Protein AF-A0A445CHI1-F1 (afdb_monomer_lite)

Structure (mmCIF, N/CA/C/O backbone):
data_AF-A0A445CHI1-F1
#
_entry.id   AF-A0A445CHI1-F1
#
loop_
_atom_site.group_PDB
_atom_site.id
_atom_site.type_symbol
_atom_site.label_atom_id
_atom_site.label_alt_id
_atom_site.label_comp_id
_atom_site.label_asym_id
_atom_site.label_entity_id
_atom_site.label_seq_id
_atom_site.pdbx_PDB_ins_code
_atom_site.Cartn_x
_atom_site.Cartn_y
_atom_site.Cartn_z
_atom_site.occupancy
_atom_site.B_iso_or_equiv
_atom_site.auth_seq_id
_atom_site.auth_comp_id
_atom_site.auth_asym_id
_atom_site.auth_atom_id
_atom_site.pdbx_PDB_model_num
ATOM 1 N N . MET A 1 1 ? -11.043 -16.348 25.094 1.00 45.91 1 MET A N 1
ATOM 2 C CA . MET A 1 1 ? -9.731 -15.686 24.958 1.00 45.91 1 MET A CA 1
ATOM 3 C C . MET A 1 1 ? -8.819 -16.709 24.326 1.00 45.91 1 MET A C 1
ATOM 5 O O . MET A 1 1 ? -8.307 -17.563 25.037 1.00 45.91 1 MET A O 1
ATOM 9 N N . ASP A 1 2 ? -8.736 -16.693 22.999 1.00 54.66 2 ASP A N 1
ATOM 10 C CA . ASP A 1 2 ? -7.908 -17.642 22.257 1.00 54.66 2 ASP A CA 1
ATOM 11 C C . ASP A 1 2 ? -6.483 -17.108 22.195 1.00 54.66 2 ASP A C 1
ATOM 13 O O . ASP A 1 2 ? -6.216 -16.036 21.654 1.00 54.66 2 ASP A O 1
ATOM 17 N N . TRP A 1 3 ? -5.569 -17.859 22.797 1.00 51.44 3 TRP A N 1
ATOM 18 C CA . TRP A 1 3 ? -4.175 -17.483 23.028 1.00 51.44 3 TRP A CA 1
ATOM 19 C C . TRP A 1 3 ? -3.261 -17.667 21.802 1.00 51.44 3 TRP A C 1
ATOM 21 O O . TRP A 1 3 ? -2.045 -17.703 21.940 1.00 51.44 3 TRP A O 1
ATOM 31 N N . PHE A 1 4 ? -3.823 -17.729 20.591 1.00 51.62 4 PHE A N 1
ATOM 32 C CA . PHE A 1 4 ? -3.061 -17.810 19.341 1.00 51.62 4 PHE A CA 1
ATOM 33 C C . PHE A 1 4 ? -3.660 -16.914 18.245 1.00 51.62 4 PHE A C 1
ATOM 35 O O . PHE A 1 4 ? -4.003 -17.381 17.164 1.00 51.62 4 PHE A O 1
ATOM 42 N N . GLN A 1 5 ? -3.726 -15.596 18.460 1.00 57.06 5 GLN A N 1
ATOM 43 C CA . GLN A 1 5 ? -3.549 -14.690 17.318 1.00 57.06 5 GLN A CA 1
ATOM 44 C C . GLN A 1 5 ? -2.045 -14.582 17.058 1.00 57.06 5 GLN A C 1
ATOM 46 O O . GLN A 1 5 ? -1.402 -13.610 17.445 1.00 57.06 5 GLN A O 1
ATOM 51 N N . MET A 1 6 ? -1.465 -15.610 16.432 1.00 57.81 6 MET A N 1
ATOM 52 C CA . MET A 1 6 ? -0.195 -15.415 15.738 1.00 57.81 6 MET A CA 1
ATOM 53 C C . MET A 1 6 ? -0.429 -14.262 14.757 1.00 57.81 6 MET A C 1
ATOM 55 O O . MET A 1 6 ? -1.426 -14.279 14.032 1.00 57.81 6 MET A O 1
ATOM 59 N N . LEU A 1 7 ? 0.414 -13.228 14.799 1.00 62.94 7 LEU A N 1
ATOM 60 C CA . LEU A 1 7 ? 0.351 -12.141 13.828 1.00 62.94 7 LEU A CA 1
ATOM 61 C C . LEU A 1 7 ? 0.680 -12.751 12.466 1.00 62.94 7 LEU A C 1
ATOM 63 O O . LEU A 1 7 ? 1.845 -12.939 12.124 1.00 62.94 7 LEU A O 1
ATOM 67 N N . VAL A 1 8 ? -0.351 -13.144 11.727 1.00 77.19 8 VAL A N 1
ATOM 68 C CA . VAL A 1 8 ? -0.181 -13.604 10.360 1.00 77.19 8 VAL A CA 1
ATOM 69 C C . VAL A 1 8 ? 0.002 -12.349 9.519 1.00 77.19 8 VAL A C 1
ATOM 71 O O . VAL A 1 8 ? -0.727 -11.364 9.644 1.00 77.19 8 VAL A O 1
ATOM 74 N N . ILE A 1 9 ? 1.036 -12.374 8.695 1.00 85.12 9 ILE A N 1
ATOM 75 C CA . ILE A 1 9 ? 1.351 -11.313 7.755 1.00 85.12 9 ILE A CA 1
ATOM 76 C C . ILE A 1 9 ? 1.094 -11.888 6.368 1.00 85.12 9 ILE A C 1
ATOM 78 O O . ILE A 1 9 ? 1.619 -12.946 6.024 1.00 85.12 9 ILE A O 1
ATOM 82 N N . THR A 1 10 ? 0.277 -11.202 5.579 1.00 89.12 10 THR A N 1
ATOM 83 C CA . THR A 1 10 ? -0.032 -11.588 4.205 1.00 89.12 10 THR A CA 1
ATOM 84 C C . THR A 1 10 ? 0.787 -10.735 3.252 1.00 89.12 10 THR A C 1
ATOM 86 O O . THR A 1 10 ? 0.769 -9.507 3.320 1.00 89.12 10 THR A O 1
ATOM 89 N N . PHE A 1 11 ? 1.497 -11.400 2.344 1.00 92.62 11 PHE A N 1
ATOM 90 C CA . PHE A 1 11 ? 2.158 -10.754 1.220 1.00 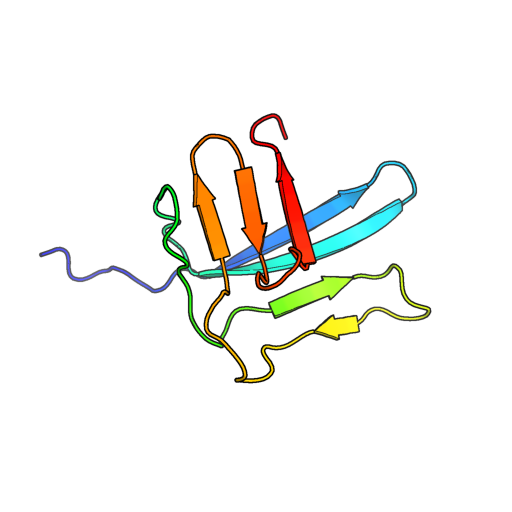92.62 11 PHE A CA 1
ATOM 91 C C . PHE A 1 11 ? 1.261 -10.864 -0.014 1.00 92.62 11 PHE A C 1
ATOM 93 O O . PHE A 1 11 ? 1.013 -11.959 -0.514 1.00 92.62 11 PHE A O 1
ATOM 100 N N . GLN A 1 12 ? 0.741 -9.728 -0.464 1.00 93.69 12 GLN A N 1
ATOM 101 C CA . GLN A 1 12 ? -0.122 -9.607 -1.630 1.00 93.69 12 GLN A CA 1
ATOM 102 C C . GLN A 1 12 ? 0.706 -9.187 -2.843 1.00 93.69 12 GLN A C 1
ATOM 104 O O . GLN A 1 12 ? 1.450 -8.207 -2.785 1.00 93.69 12 GLN A O 1
ATOM 109 N N . VAL A 1 13 ? 0.513 -9.894 -3.955 1.00 95.44 13 VAL A N 1
ATOM 110 C CA . VAL A 1 13 ? 1.122 -9.593 -5.253 1.00 95.44 13 VAL A CA 1
ATOM 111 C C . VAL A 1 13 ? 0.009 -9.484 -6.288 1.00 95.44 13 VAL A C 1
ATOM 113 O O . VAL A 1 13 ? -0.818 -10.384 -6.401 1.00 95.44 13 VAL A O 1
ATOM 116 N N . VAL A 1 14 ? -0.008 -8.382 -7.028 1.00 95.62 14 VAL A N 1
ATOM 117 C CA . VAL A 1 14 ? -0.993 -8.062 -8.061 1.00 95.62 14 VAL A CA 1
ATOM 118 C C . VAL A 1 14 ? -0.254 -7.845 -9.373 1.00 95.62 14 VAL A C 1
ATOM 120 O O . VAL A 1 14 ? 0.740 -7.120 -9.413 1.00 95.62 14 VAL A O 1
ATOM 123 N N . GLY A 1 15 ? -0.741 -8.486 -10.434 1.00 95.38 15 GLY A N 1
ATOM 124 C CA . GLY A 1 15 ? -0.310 -8.251 -11.808 1.00 95.38 15 GLY A CA 1
ATOM 125 C C . GLY A 1 15 ? -1.426 -7.577 -12.598 1.00 95.38 15 GLY A C 1
ATOM 126 O O . GLY A 1 15 ? -2.571 -8.024 -12.523 1.00 95.38 15 GLY A O 1
ATOM 127 N N . ASP A 1 16 ? -1.119 -6.519 -13.346 1.00 93.69 16 ASP A N 1
ATOM 128 C CA . ASP A 1 16 ? -2.089 -5.902 -14.253 1.00 93.69 16 ASP A CA 1
ATOM 129 C C . ASP A 1 16 ? -2.047 -6.511 -15.668 1.00 93.69 16 ASP A C 1
ATOM 131 O O . ASP A 1 16 ? -1.221 -7.366 -15.999 1.00 93.69 16 ASP A O 1
ATOM 135 N N . ARG A 1 17 ? -2.963 -6.062 -16.534 1.00 95.06 17 ARG A N 1
ATOM 136 C CA . ARG A 1 17 ? -3.103 -6.571 -17.910 1.00 95.06 17 ARG A CA 1
ATOM 137 C C . ARG A 1 17 ? -1.973 -6.151 -18.855 1.00 95.06 17 ARG A C 1
ATOM 139 O O . ARG A 1 17 ? -1.906 -6.677 -19.962 1.00 95.06 17 ARG A O 1
ATOM 146 N N . ILE A 1 18 ? -1.129 -5.202 -18.456 1.00 94.12 18 ILE A N 1
ATOM 147 C CA . ILE A 1 18 ? -0.016 -4.685 -19.261 1.00 94.12 18 ILE A CA 1
ATOM 148 C C . ILE A 1 18 ? 1.354 -5.107 -18.704 1.00 94.12 18 ILE A C 1
ATOM 150 O O . ILE A 1 18 ? 2.381 -4.720 -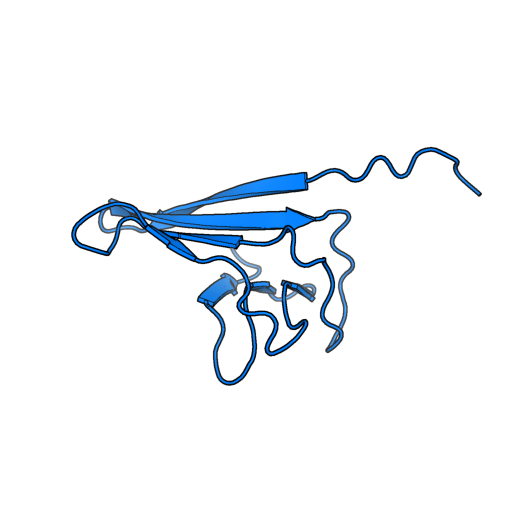19.256 1.00 94.12 18 ILE A O 1
ATOM 154 N N . GLY A 1 19 ? 1.376 -5.951 -17.666 1.00 92.00 19 GLY A N 1
ATOM 155 C CA . GLY A 1 19 ? 2.57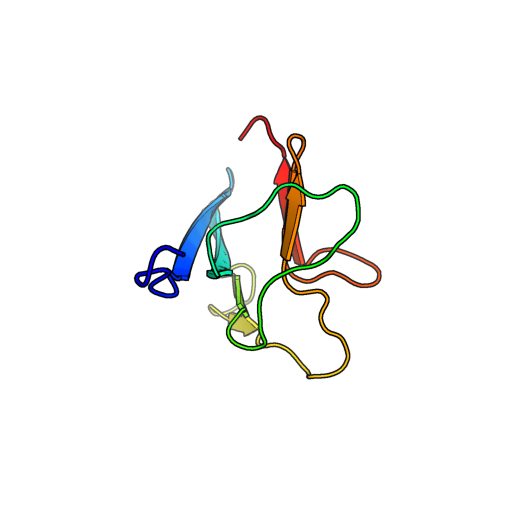9 -6.580 -17.120 1.00 92.00 19 GLY A CA 1
ATOM 156 C C . GLY A 1 19 ? 3.202 -5.860 -15.921 1.00 92.00 19 GLY A C 1
ATOM 157 O O . GLY A 1 19 ? 4.288 -6.252 -15.483 1.00 92.00 19 GLY A O 1
ATOM 158 N N . ALA A 1 20 ? 2.551 -4.836 -15.364 1.00 95.00 20 ALA A N 1
ATOM 159 C CA . ALA A 1 20 ? 2.992 -4.259 -14.102 1.00 95.00 20 ALA A CA 1
ATOM 160 C C . ALA A 1 20 ? 2.725 -5.231 -12.948 1.00 95.00 20 ALA A C 1
ATOM 162 O O . ALA A 1 20 ? 1.708 -5.920 -12.916 1.00 95.00 20 ALA A O 1
ATOM 163 N N . VAL A 1 21 ? 3.637 -5.249 -11.980 1.00 96.25 21 VAL A N 1
ATOM 164 C CA . VAL A 1 21 ? 3.568 -6.033 -10.751 1.00 96.25 21 VAL A CA 1
ATOM 165 C C . VAL A 1 21 ? 3.745 -5.097 -9.565 1.00 96.25 21 VAL A C 1
ATOM 167 O O . VAL A 1 21 ? 4.749 -4.394 -9.438 1.00 96.25 21 VAL A O 1
ATOM 170 N N . PHE A 1 22 ? 2.765 -5.099 -8.675 1.00 96.69 22 PHE A N 1
ATOM 171 C CA . PHE A 1 22 ? 2.744 -4.275 -7.474 1.00 96.69 22 PHE A CA 1
ATOM 172 C C . PHE A 1 22 ? 2.019 -5.007 -6.351 1.00 96.69 22 PHE A C 1
ATOM 174 O O . PHE A 1 22 ? 1.461 -6.083 -6.547 1.00 96.69 22 PHE A O 1
ATOM 181 N N . GLY A 1 23 ? 2.040 -4.454 -5.148 1.00 96.88 23 GLY A N 1
ATOM 182 C CA . GLY A 1 23 ? 1.335 -5.077 -4.042 1.00 96.88 23 GLY A CA 1
ATOM 183 C C . GLY A 1 23 ? 1.737 -4.525 -2.697 1.00 96.88 23 GLY A C 1
ATO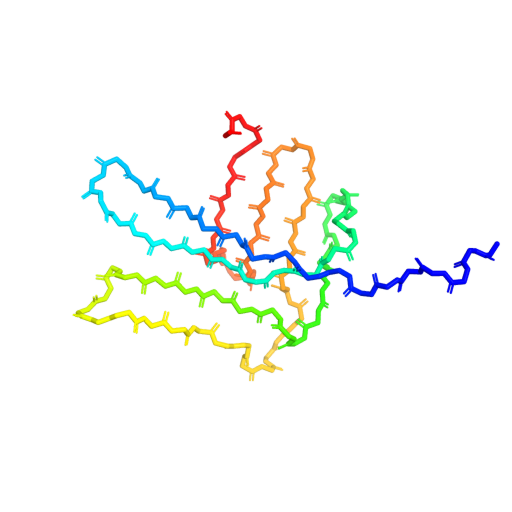M 184 O O . GLY A 1 23 ? 2.261 -3.414 -2.584 1.00 96.88 23 GLY A O 1
ATOM 185 N N . SER A 1 24 ? 1.461 -5.311 -1.664 1.00 96.88 24 SER A N 1
ATOM 186 C CA . SER A 1 24 ? 1.629 -4.883 -0.287 1.00 96.88 24 SER A CA 1
ATOM 187 C C . SER A 1 24 ? 1.925 -6.041 0.655 1.00 96.88 24 SER A C 1
ATOM 189 O O . SER A 1 24 ? 1.570 -7.190 0.406 1.00 96.88 24 SER A O 1
ATOM 191 N N . LEU A 1 25 ? 2.581 -5.724 1.763 1.00 95.69 25 LEU A N 1
ATOM 192 C CA . LEU A 1 25 ? 2.619 -6.582 2.936 1.00 95.69 25 LEU A CA 1
ATOM 193 C C . LEU A 1 25 ? 1.636 -6.012 3.954 1.00 95.69 25 LEU A C 1
ATOM 195 O O . LEU A 1 25 ? 1.810 -4.872 4.377 1.00 95.69 25 LEU A O 1
ATOM 199 N N . VAL A 1 26 ? 0.619 -6.785 4.330 1.00 91.81 26 VAL A N 1
ATOM 200 C CA . VAL A 1 26 ? -0.441 -6.366 5.259 1.00 91.81 26 VAL A CA 1
ATOM 201 C C . VAL A 1 26 ? -0.559 -7.341 6.421 1.00 91.81 26 VAL A C 1
ATOM 203 O O . VAL A 1 26 ? -0.328 -8.541 6.287 1.00 91.81 26 VAL A O 1
ATOM 206 N N . GLU A 1 27 ? -0.934 -6.827 7.583 1.00 87.56 27 GLU A N 1
ATOM 207 C CA . GLU A 1 27 ? -1.205 -7.650 8.761 1.00 87.56 27 GLU A CA 1
ATOM 208 C C . GLU A 1 27 ? -2.645 -8.156 8.758 1.00 87.56 27 GLU A C 1
ATOM 210 O O . GLU A 1 27 ? -3.580 -7.399 8.476 1.00 87.56 27 GLU A O 1
ATOM 215 N N . VAL A 1 28 ? -2.824 -9.425 9.126 1.00 82.06 28 VAL A N 1
ATOM 216 C CA . VAL A 1 28 ? -4.129 -10.085 9.184 1.00 82.06 28 VAL A CA 1
ATOM 217 C C . VAL A 1 28 ? -4.402 -10.638 10.596 1.00 82.06 28 VAL A C 1
ATOM 219 O O . VAL A 1 28 ? -3.471 -10.826 11.383 1.00 82.06 28 VAL A O 1
ATOM 222 N N . PRO A 1 29 ? -5.671 -10.884 10.982 1.00 82.94 29 PRO A N 1
ATOM 223 C CA . PRO A 1 29 ? -6.892 -10.841 10.172 1.00 82.94 29 PRO A CA 1
ATOM 224 C C . PRO A 1 29 ? -7.280 -9.425 9.719 1.00 82.94 29 PRO A C 1
ATOM 226 O O . PRO A 1 29 ? -7.303 -8.489 10.523 1.00 82.94 29 PRO A O 1
ATOM 229 N N . LEU A 1 30 ? -7.638 -9.277 8.438 1.00 82.69 30 LEU A N 1
ATOM 230 C CA . LEU A 1 30 ? -8.344 -8.085 7.970 1.00 82.69 30 LEU A CA 1
ATOM 231 C C . LEU A 1 30 ? -9.745 -8.077 8.581 1.00 82.69 30 LEU A C 1
ATOM 233 O O . LEU A 1 30 ? -10.459 -9.076 8.509 1.00 82.69 30 LEU A O 1
ATOM 237 N N . ARG A 1 31 ? -10.127 -6.977 9.230 1.00 85.12 31 ARG A N 1
ATOM 238 C CA . ARG A 1 31 ? -11.457 -6.816 9.816 1.00 85.12 31 ARG A CA 1
ATOM 239 C C . ARG A 1 31 ? -12.202 -5.770 8.997 1.00 85.12 31 ARG A C 1
ATOM 241 O O . ARG A 1 31 ? -11.826 -4.598 9.070 1.00 85.12 31 ARG A O 1
ATOM 248 N N . PRO A 1 32 ? -13.251 -6.161 8.253 1.00 86.19 32 PRO A N 1
ATOM 249 C CA . PRO A 1 32 ? -14.081 -5.211 7.533 1.00 86.19 32 PRO A CA 1
ATOM 250 C C . PRO A 1 32 ? -14.524 -4.070 8.453 1.00 86.19 32 PRO A C 1
ATOM 252 O O . PRO A 1 32 ? -15.048 -4.299 9.546 1.00 86.19 32 PRO A O 1
ATOM 255 N N . SER A 1 33 ? -14.278 -2.832 8.038 1.00 85.12 33 SER A N 1
ATOM 256 C CA . SER A 1 33 ? -14.676 -1.643 8.779 1.00 85.12 33 SER A CA 1
ATOM 257 C C . SER A 1 33 ? -15.000 -0.499 7.825 1.00 85.12 33 SER A C 1
ATOM 259 O O . SER A 1 33 ? -14.327 -0.294 6.819 1.00 85.12 33 SER A O 1
ATOM 261 N N . ASN A 1 34 ? -16.009 0.303 8.166 1.00 76.88 34 ASN A N 1
ATOM 262 C CA . ASN A 1 34 ? -16.469 1.356 7.261 1.00 76.88 34 ASN A CA 1
ATOM 263 C C . ASN A 1 34 ? -15.468 2.513 7.104 1.00 76.88 34 ASN A C 1
ATOM 265 O O . ASN A 1 34 ? -15.478 3.162 6.064 1.00 76.88 34 ASN A O 1
ATOM 269 N N . LYS A 1 35 ? -14.636 2.813 8.118 1.00 79.19 35 LYS A N 1
ATOM 270 C CA . LYS A 1 35 ? -13.707 3.972 8.103 1.00 79.19 35 LYS A CA 1
ATOM 271 C C . LYS A 1 35 ? -12.444 3.814 8.960 1.00 79.19 35 LYS A C 1
ATOM 273 O O . LYS A 1 35 ? -11.678 4.768 9.093 1.00 79.19 35 LYS A O 1
ATOM 278 N N . LYS A 1 36 ? -12.230 2.668 9.610 1.00 90.94 36 LYS A N 1
ATOM 279 C CA . LYS A 1 36 ? -11.134 2.512 10.570 1.00 90.94 36 LYS A CA 1
ATOM 280 C C . LYS A 1 36 ? -9.943 1.834 9.905 1.00 90.94 36 LYS A C 1
ATOM 282 O O . LYS A 1 36 ? -10.004 0.665 9.543 1.00 90.94 36 LYS A O 1
ATOM 287 N N . TYR A 1 37 ? -8.845 2.574 9.808 1.00 93.88 37 TYR A N 1
ATOM 288 C CA . TYR A 1 37 ? -7.570 2.002 9.400 1.00 93.88 37 TYR A CA 1
ATOM 289 C C . TYR A 1 37 ? -7.058 0.989 10.430 1.00 93.88 37 TYR A C 1
ATOM 291 O O . TYR A 1 37 ? -7.236 1.159 11.641 1.00 93.88 37 TYR A O 1
ATOM 299 N N . GLN A 1 38 ? -6.395 -0.047 9.928 1.00 92.50 38 GLN A N 1
ATOM 300 C CA . GLN A 1 38 ? -5.778 -1.128 10.691 1.00 92.50 38 GLN A CA 1
ATOM 301 C C . GLN A 1 38 ? -4.364 -1.441 10.179 1.00 92.50 38 GLN A C 1
ATOM 303 O O . GLN A 1 38 ? -3.996 -1.004 9.090 1.00 92.50 38 GLN A O 1
ATOM 308 N N . GLY A 1 39 ? -3.596 -2.206 10.961 1.00 91.19 39 GLY A N 1
ATOM 309 C CA . GLY A 1 39 ? -2.198 -2.572 10.692 1.00 91.19 39 GLY A CA 1
ATOM 310 C C . GLY A 1 39 ? -1.187 -1.752 11.502 1.00 91.19 39 GLY A C 1
ATOM 311 O O . GLY A 1 39 ? -1.561 -0.846 12.254 1.00 91.19 39 GLY A O 1
ATOM 312 N N . THR A 1 40 ? 0.099 -2.069 11.348 1.00 92.56 40 THR A N 1
ATOM 313 C CA . THR A 1 40 ? 1.217 -1.352 11.980 1.00 92.56 40 THR A CA 1
ATOM 314 C C . THR A 1 40 ? 2.200 -0.806 10.942 1.00 92.56 40 THR A C 1
ATOM 316 O O . THR A 1 40 ? 2.030 -0.962 9.730 1.00 92.56 40 THR A O 1
ATOM 319 N N . ASN A 1 41 ? 3.277 -0.187 11.432 1.00 92.69 41 ASN A N 1
ATOM 320 C CA . ASN A 1 41 ? 4.398 0.286 10.621 1.00 92.69 41 ASN A CA 1
ATOM 321 C C . ASN A 1 41 ? 5.186 -0.840 9.920 1.00 92.69 41 ASN A C 1
ATOM 323 O O . ASN A 1 41 ? 6.101 -0.541 9.154 1.00 92.69 41 ASN A O 1
ATOM 327 N N . SER A 1 42 ? 4.828 -2.106 10.150 1.00 92.69 42 SER A N 1
ATOM 328 C CA . SER A 1 42 ? 5.333 -3.245 9.381 1.00 92.69 42 SER A CA 1
ATOM 329 C C . SER A 1 42 ? 4.782 -3.278 7.947 1.00 92.69 42 SER A C 1
ATOM 331 O O . SER A 1 42 ? 5.425 -3.853 7.071 1.00 92.69 42 SER A O 1
ATOM 333 N N . THR A 1 43 ? 3.632 -2.635 7.688 1.00 94.44 43 THR A N 1
ATOM 334 C CA . THR A 1 43 ? 3.003 -2.567 6.355 1.00 94.44 43 THR A CA 1
ATOM 335 C C . THR A 1 43 ? 3.891 -1.820 5.363 1.00 94.44 43 THR A C 1
ATOM 337 O O . THR A 1 43 ? 4.404 -0.756 5.690 1.00 94.44 43 THR A O 1
ATOM 340 N N . PHE A 1 44 ? 4.030 -2.311 4.133 1.00 96.50 44 PHE A N 1
ATOM 341 C CA . PHE A 1 44 ? 4.674 -1.576 3.036 1.00 96.50 44 PHE A CA 1
ATOM 342 C C . PHE A 1 44 ? 4.010 -1.896 1.698 1.00 96.50 44 PHE A C 1
ATOM 344 O O . PHE A 1 44 ? 3.336 -2.918 1.574 1.00 96.50 44 PHE A O 1
ATOM 351 N N . VAL A 1 45 ? 4.232 -1.048 0.693 1.00 97.62 45 VAL A N 1
ATOM 352 C CA . VAL A 1 45 ? 3.825 -1.309 -0.699 1.00 97.62 45 VAL A CA 1
ATOM 353 C C . VAL A 1 45 ? 5.047 -1.431 -1.598 1.00 97.62 45 VAL A C 1
ATOM 355 O O . VAL A 1 45 ? 6.113 -0.903 -1.280 1.00 97.62 45 VAL A O 1
ATOM 358 N N . PHE A 1 46 ? 4.910 -2.131 -2.717 1.00 97.56 46 PHE A N 1
ATOM 359 C CA . PHE A 1 46 ? 5.969 -2.261 -3.712 1.00 97.56 46 PHE A CA 1
ATOM 360 C C . PHE A 1 46 ? 5.410 -2.170 -5.130 1.00 97.56 46 PHE A C 1
ATOM 362 O O . PHE A 1 46 ? 4.223 -2.402 -5.355 1.00 97.56 46 PHE A O 1
ATOM 369 N N . THR A 1 47 ? 6.269 -1.833 -6.088 1.00 97.38 47 THR A N 1
ATOM 370 C CA . THR A 1 47 ? 5.924 -1.770 -7.514 1.00 97.38 47 THR A CA 1
ATOM 371 C C . THR A 1 47 ? 7.156 -1.986 -8.386 1.00 97.38 47 THR A C 1
ATOM 373 O O . THR A 1 47 ? 8.273 -1.676 -7.969 1.00 97.38 47 THR A O 1
ATOM 376 N N . ASN A 1 48 ? 6.949 -2.487 -9.602 1.00 95.56 48 ASN A N 1
ATOM 377 C CA . ASN A 1 48 ? 7.940 -2.514 -10.677 1.00 95.56 48 ASN A CA 1
ATOM 378 C C . ASN A 1 48 ? 7.691 -1.448 -11.765 1.00 95.56 48 ASN A C 1
ATOM 380 O O . ASN A 1 48 ? 8.376 -1.478 -12.780 1.00 95.56 48 ASN A O 1
ATOM 384 N N . ILE A 1 49 ? 6.712 -0.550 -11.589 1.00 92.25 49 ILE A N 1
ATOM 385 C CA . ILE A 1 49 ? 6.350 0.464 -12.600 1.00 92.25 49 ILE A CA 1
ATOM 386 C C . ILE A 1 49 ? 7.455 1.522 -12.746 1.00 92.25 49 ILE A C 1
ATOM 388 O O . ILE A 1 49 ? 7.636 2.114 -13.809 1.00 92.25 49 ILE A O 1
ATOM 392 N N . SER A 1 50 ? 8.213 1.773 -11.678 1.00 85.38 50 SER A N 1
ATOM 393 C CA . SER A 1 50 ? 9.430 2.583 -11.732 1.00 85.38 50 SER A CA 1
ATOM 394 C C . SER A 1 50 ? 10.533 1.890 -12.540 1.00 85.38 50 SER A C 1
ATOM 396 O O . SER A 1 50 ? 10.478 0.694 -12.795 1.00 85.38 50 SER A O 1
ATOM 398 N N . SER A 1 51 ? 11.591 2.627 -12.899 1.00 86.50 51 SER A N 1
ATOM 399 C CA . SER A 1 51 ? 12.729 2.085 -13.667 1.00 86.50 51 SER A CA 1
ATOM 400 C C . SER A 1 51 ? 13.353 0.816 -13.068 1.00 86.50 51 SER A C 1
ATOM 402 O O . SER A 1 51 ? 13.946 0.022 -13.791 1.00 86.50 51 SER A O 1
ATOM 404 N N . HIS A 1 52 ? 13.215 0.632 -11.755 1.00 90.19 52 HIS A N 1
ATOM 405 C CA . HIS A 1 52 ? 13.608 -0.558 -11.009 1.00 90.19 52 HIS A CA 1
ATOM 406 C C . HIS A 1 52 ? 12.517 -0.878 -9.977 1.00 90.19 52 HIS A C 1
ATOM 408 O O . HIS A 1 52 ? 11.774 0.035 -9.605 1.00 90.19 52 HIS A O 1
ATOM 414 N N . PRO A 1 53 ? 12.414 -2.119 -9.469 1.00 94.94 53 PRO A N 1
ATOM 415 C CA . PRO A 1 53 ? 11.501 -2.440 -8.376 1.00 94.94 53 PRO A CA 1
ATOM 416 C C . PRO A 1 53 ? 11.783 -1.601 -7.123 1.00 94.94 53 PRO A C 1
ATOM 418 O O . PRO A 1 53 ? 12.928 -1.508 -6.678 1.00 94.94 53 PRO A O 1
ATOM 421 N N . VAL A 1 54 ? 10.741 -1.007 -6.540 1.00 97.19 54 VAL A N 1
ATOM 422 C CA . VAL A 1 54 ? 10.843 -0.138 -5.357 1.00 97.19 54 VAL A CA 1
ATOM 423 C C . VAL A 1 54 ? 9.900 -0.616 -4.260 1.00 97.19 54 VAL A C 1
ATOM 425 O O . VAL A 1 54 ? 8.770 -1.019 -4.528 1.00 97.19 54 VAL A O 1
ATOM 428 N N . ILE A 1 55 ? 10.371 -0.532 -3.012 1.00 97.19 55 ILE A N 1
ATOM 429 C CA . ILE A 1 55 ? 9.577 -0.732 -1.796 1.00 97.19 55 ILE A CA 1
ATOM 430 C C . ILE A 1 55 ? 9.381 0.625 -1.116 1.00 97.19 55 ILE A C 1
ATOM 432 O O . ILE A 1 55 ? 10.355 1.290 -0.760 1.00 97.19 55 ILE A O 1
ATOM 436 N N . TYR A 1 56 ? 8.130 1.001 -0.864 1.00 96.88 56 TYR A N 1
ATOM 437 C CA . TYR A 1 56 ? 7.764 2.192 -0.105 1.00 96.88 56 TYR A CA 1
ATOM 438 C C . TYR A 1 56 ? 7.329 1.797 1.306 1.00 96.88 56 TYR A C 1
ATOM 440 O O . TYR A 1 56 ? 6.300 1.145 1.505 1.00 96.88 56 TYR A O 1
ATOM 448 N N . ARG A 1 57 ? 8.131 2.198 2.297 1.00 96.69 57 ARG A N 1
ATOM 449 C CA . ARG A 1 57 ? 7.864 1.970 3.724 1.00 96.69 57 ARG A CA 1
ATOM 450 C C . ARG A 1 57 ? 7.111 3.153 4.345 1.00 96.69 57 ARG A C 1
ATOM 452 O O . ARG A 1 57 ? 7.200 4.264 3.820 1.00 96.69 57 ARG A O 1
ATOM 459 N N . PRO A 1 58 ? 6.407 2.958 5.474 1.00 95.94 58 PRO A N 1
ATOM 460 C CA . PRO A 1 58 ? 5.719 4.041 6.156 1.00 95.94 58 PRO A CA 1
ATOM 461 C C . PRO A 1 58 ? 6.679 5.142 6.595 1.00 95.94 58 PRO A C 1
ATOM 463 O O . PRO A 1 58 ? 7.751 4.873 7.131 1.00 95.94 58 PRO A O 1
ATOM 466 N N . THR A 1 59 ? 6.257 6.390 6.417 1.00 96.56 59 THR A N 1
ATOM 467 C CA . THR A 1 59 ? 7.059 7.580 6.739 1.00 96.56 59 THR A CA 1
ATOM 468 C C . THR A 1 59 ? 6.939 8.022 8.199 1.00 96.56 59 THR A C 1
ATOM 470 O O . THR A 1 59 ? 7.665 8.908 8.633 1.00 96.56 59 THR A O 1
ATOM 473 N N . GLY A 1 60 ? 5.993 7.454 8.954 1.00 96.12 60 GLY A N 1
ATOM 474 C CA . GLY A 1 60 ? 5.664 7.878 10.319 1.00 96.12 60 GLY A CA 1
ATOM 475 C C . GLY A 1 60 ? 4.715 9.081 10.411 1.00 96.12 60 GLY A C 1
ATOM 476 O O . GLY A 1 60 ? 4.322 9.447 11.513 1.00 96.12 60 GLY A O 1
ATOM 477 N N . LEU A 1 61 ? 4.294 9.669 9.282 1.00 96.06 61 LEU A N 1
ATOM 478 C CA . LEU A 1 61 ? 3.409 10.846 9.265 1.00 96.06 61 LEU A CA 1
ATOM 479 C C . LEU A 1 61 ? 1.949 10.539 9.637 1.00 96.06 61 LEU A C 1
ATOM 481 O O . LEU A 1 61 ? 1.225 11.425 10.083 1.00 96.06 61 LEU A O 1
ATOM 485 N N . ASN A 1 62 ? 1.491 9.303 9.434 1.00 95.25 62 ASN A N 1
ATOM 486 C CA . ASN A 1 62 ? 0.153 8.850 9.807 1.00 95.25 62 ASN A CA 1
ATOM 487 C C . ASN A 1 62 ? 0.137 7.325 10.030 1.00 95.25 62 ASN A C 1
ATOM 489 O O . ASN A 1 62 ? 1.146 6.644 9.841 1.00 95.25 62 ASN A O 1
ATOM 493 N N . ARG A 1 63 ? -1.018 6.794 10.453 1.00 95.44 63 ARG A N 1
ATOM 494 C CA . ARG A 1 63 ? -1.254 5.354 10.679 1.00 95.44 63 ARG A CA 1
ATOM 495 C C . ARG A 1 63 ? -2.329 4.793 9.743 1.00 95.44 63 ARG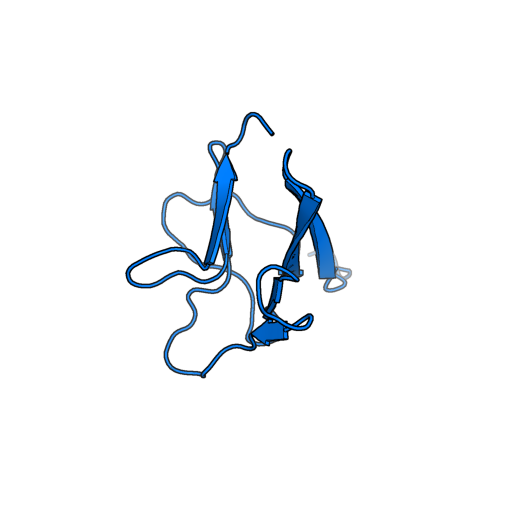 A C 1
ATOM 497 O O . ARG A 1 63 ? -3.118 3.937 10.135 1.00 95.44 63 ARG A O 1
ATOM 504 N N . TYR A 1 64 ? -2.410 5.322 8.527 1.00 96.00 64 TYR A N 1
ATOM 505 C CA . TYR A 1 64 ? -3.409 4.947 7.529 1.00 96.00 64 TYR A CA 1
ATOM 506 C C . TYR A 1 64 ? -2.910 3.777 6.676 1.00 96.00 64 TYR A C 1
ATOM 508 O O . TYR A 1 64 ? -2.723 3.903 5.471 1.00 96.00 64 TYR A O 1
ATOM 516 N N . PHE A 1 65 ? -2.644 2.637 7.321 1.00 95.56 65 PHE A N 1
ATOM 517 C CA . PHE A 1 65 ? -1.977 1.506 6.671 1.00 95.56 65 PHE A CA 1
ATOM 518 C C . PHE A 1 65 ? -2.914 0.709 5.770 1.00 95.56 65 PHE A C 1
ATOM 520 O O . PHE A 1 65 ? -2.694 0.677 4.570 1.00 95.56 65 PHE A O 1
ATOM 527 N N . THR A 1 66 ? -3.956 0.086 6.323 1.00 95.25 66 THR A N 1
ATOM 528 C CA . THR A 1 66 ? -4.910 -0.728 5.555 1.00 95.25 66 THR A CA 1
ATOM 529 C C . THR A 1 66 ? -6.337 -0.334 5.909 1.00 95.25 66 THR A C 1
ATOM 531 O O . THR A 1 66 ? -6.663 -0.188 7.088 1.00 95.25 66 THR A O 1
ATOM 534 N N . LEU A 1 67 ? -7.191 -0.178 4.905 1.00 94.75 67 LEU A N 1
ATOM 535 C CA . LEU A 1 67 ? -8.632 -0.014 5.041 1.00 94.75 67 LEU A CA 1
ATOM 536 C C . LEU A 1 67 ? -9.301 -1.116 4.222 1.00 94.75 67 LEU A C 1
ATOM 538 O O . LEU A 1 67 ? -9.025 -1.269 3.039 1.00 94.75 67 LEU A O 1
ATOM 542 N N . CYS A 1 68 ? -10.147 -1.905 4.865 1.00 92.75 68 CYS A N 1
ATOM 543 C CA . CYS A 1 68 ? -10.804 -3.047 4.248 1.00 92.75 68 CYS A CA 1
ATOM 544 C C . CYS A 1 68 ? -12.281 -2.998 4.605 1.00 92.75 68 CYS A C 1
ATOM 546 O O . CYS A 1 68 ? -12.625 -2.783 5.769 1.00 92.75 68 CYS A O 1
ATOM 548 N N . ASN A 1 69 ? -13.142 -3.207 3.622 1.00 92.00 69 ASN A N 1
ATOM 549 C CA . ASN A 1 69 ? -14.545 -3.528 3.825 1.00 92.00 69 ASN A CA 1
ATOM 550 C C . ASN A 1 69 ? -14.973 -4.563 2.773 1.00 92.00 69 ASN A C 1
ATOM 552 O O . ASN A 1 69 ? -14.126 -5.185 2.141 1.00 92.00 69 ASN A O 1
ATOM 556 N N . ILE A 1 70 ? -16.276 -4.794 2.644 1.00 90.50 70 ILE A N 1
ATOM 557 C CA . ILE A 1 70 ? -16.814 -5.782 1.700 1.00 90.50 70 ILE A CA 1
ATOM 558 C C . ILE A 1 70 ? -16.689 -5.356 0.229 1.00 90.50 70 ILE A C 1
ATOM 560 O O . ILE A 1 70 ? -16.727 -6.214 -0.638 1.00 90.50 70 ILE A O 1
ATOM 564 N N . GLU A 1 71 ? -16.525 -4.059 -0.037 1.00 93.69 71 GLU A N 1
ATOM 565 C CA . GLU A 1 71 ? -16.473 -3.482 -1.385 1.00 93.69 71 GLU A CA 1
ATOM 566 C C . GLU A 1 71 ? -15.035 -3.287 -1.876 1.00 93.69 71 GLU A C 1
ATOM 568 O O . GLU A 1 71 ? -14.814 -3.117 -3.069 1.00 93.69 71 GLU A O 1
ATOM 573 N N . PHE A 1 72 ? -14.048 -3.225 -0.972 1.00 93.94 72 PHE A N 1
ATOM 574 C CA . PHE A 1 72 ? -12.659 -2.989 -1.355 1.00 93.94 72 PHE A CA 1
ATOM 575 C C . PHE A 1 72 ? -11.627 -3.376 -0.293 1.00 93.94 72 PHE A C 1
ATOM 577 O O . PHE A 1 72 ? -11.880 -3.429 0.920 1.00 93.94 72 PHE A O 1
ATOM 584 N N . LEU A 1 73 ? -10.390 -3.495 -0.770 1.00 93.81 73 LEU A N 1
ATOM 585 C CA . LEU A 1 73 ? -9.171 -3.484 0.026 1.00 93.81 73 LEU A CA 1
ATOM 586 C C . LEU A 1 73 ? -8.250 -2.351 -0.441 1.00 93.81 73 LEU A C 1
ATOM 588 O O . LEU A 1 73 ? -7.810 -2.320 -1.587 1.00 93.81 73 LEU A O 1
ATOM 592 N N . ALA A 1 74 ? -7.918 -1.436 0.465 1.00 95.81 74 ALA A N 1
ATOM 593 C CA . ALA A 1 74 ? -7.071 -0.285 0.189 1.00 95.81 74 ALA A CA 1
ATOM 594 C C . ALA A 1 74 ? -5.879 -0.211 1.152 1.00 95.81 74 ALA A C 1
ATOM 596 O O . ALA A 1 74 ? -6.018 -0.446 2.355 1.00 95.81 74 ALA A O 1
ATOM 597 N N . ILE A 1 75 ? -4.705 0.152 0.632 1.00 96.62 75 ILE A N 1
ATOM 598 C CA . ILE A 1 75 ? -3.446 0.247 1.379 1.00 96.62 75 ILE A CA 1
ATOM 599 C C . ILE A 1 75 ? -2.819 1.631 1.182 1.00 96.62 75 ILE A C 1
ATOM 601 O O . ILE A 1 75 ? -2.802 2.169 0.075 1.00 96.62 75 ILE A O 1
ATOM 605 N N . GLY A 1 76 ? -2.270 2.194 2.261 1.00 96.12 76 GLY A N 1
ATOM 606 C CA . GLY A 1 76 ? -1.533 3.457 2.269 1.00 96.12 76 GLY A CA 1
ATOM 607 C C . GLY A 1 76 ? -2.433 4.653 1.979 1.00 96.12 76 GLY A C 1
ATOM 608 O O . GLY A 1 76 ? -2.345 5.234 0.905 1.00 96.12 76 GLY A O 1
ATOM 609 N N . GLY A 1 77 ? -3.313 4.989 2.922 1.00 94.56 77 GLY A N 1
ATOM 610 C CA . GLY A 1 77 ? -4.263 6.094 2.805 1.00 94.56 77 GLY A CA 1
ATOM 611 C C . GLY A 1 77 ? -3.703 7.470 3.183 1.00 94.56 77 GLY A C 1
ATOM 612 O O . GLY A 1 77 ? -2.546 7.640 3.572 1.00 94.56 77 GLY A O 1
ATOM 613 N N . GLY A 1 78 ? -4.569 8.480 3.100 1.00 91.06 78 GLY A N 1
ATOM 614 C CA . GLY A 1 78 ? -4.225 9.893 3.254 1.00 91.06 78 GLY A CA 1
ATOM 615 C C . GLY A 1 78 ? -5.151 10.732 2.385 1.00 91.06 78 GLY A C 1
ATOM 616 O O . GLY A 1 78 ? -6.355 10.746 2.622 1.00 91.06 78 GLY A O 1
ATOM 617 N N . SER A 1 79 ? -4.604 11.392 1.363 1.00 91.38 79 SER A N 1
ATOM 618 C CA . SER A 1 79 ? -5.411 11.997 0.294 1.00 91.38 79 SER A CA 1
ATOM 619 C C . SER A 1 79 ? -5.831 10.980 -0.776 1.00 91.38 79 SER A C 1
ATOM 621 O O . SER A 1 79 ? -6.904 11.119 -1.348 1.00 91.38 79 SER A O 1
ATOM 623 N N . HIS A 1 80 ? -4.993 9.971 -1.035 1.00 94.00 80 HIS A N 1
ATOM 624 C CA . HIS A 1 80 ? -5.186 8.901 -2.020 1.00 94.00 80 HIS A CA 1
ATOM 625 C C . HIS A 1 80 ? -4.709 7.575 -1.413 1.00 94.00 80 HIS A C 1
ATOM 627 O O . HIS A 1 80 ? -4.007 7.586 -0.398 1.00 94.00 80 HIS A O 1
ATOM 633 N N . PHE A 1 81 ? -5.074 6.454 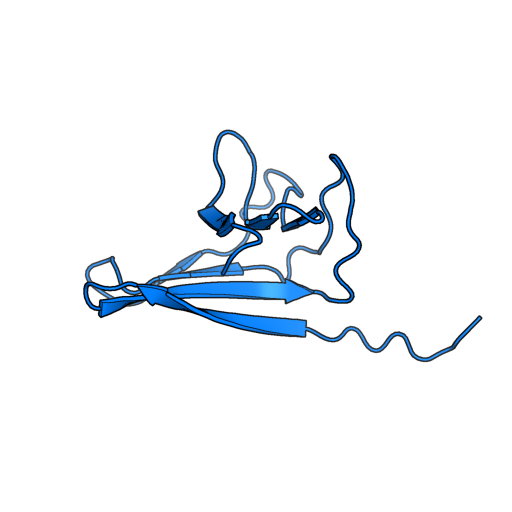-2.034 1.00 96.25 81 PHE A N 1
ATOM 634 C CA . PHE A 1 81 ? -4.538 5.137 -1.691 1.00 96.25 81 PHE A CA 1
ATOM 635 C C . PHE A 1 81 ? -3.361 4.782 -2.596 1.00 96.25 81 PHE A C 1
ATOM 637 O O . PHE A 1 81 ? -3.400 5.057 -3.794 1.00 96.25 81 PHE A O 1
ATOM 644 N N . ALA A 1 82 ? -2.332 4.150 -2.035 1.00 95.94 82 ALA A N 1
ATOM 645 C CA . ALA A 1 82 ? -1.215 3.623 -2.815 1.00 95.94 82 ALA A CA 1
ATOM 646 C C . ALA A 1 82 ? -1.615 2.373 -3.616 1.00 95.94 82 ALA A C 1
ATOM 648 O O . ALA A 1 82 ? -1.168 2.192 -4.744 1.00 95.94 82 ALA A O 1
ATOM 649 N N . VAL A 1 83 ? -2.467 1.525 -3.032 1.00 95.75 83 VAL A N 1
ATOM 650 C CA . VAL A 1 83 ? -3.089 0.373 -3.696 1.00 95.75 83 VAL A CA 1
ATOM 651 C C . VAL A 1 83 ? -4.572 0.375 -3.354 1.00 95.75 83 VAL A C 1
ATOM 653 O O . VAL A 1 83 ? -4.934 0.553 -2.191 1.00 95.75 83 VAL A O 1
ATOM 656 N N . TYR A 1 84 ? -5.418 0.164 -4.357 1.00 95.31 84 TYR A N 1
ATOM 657 C CA . TYR A 1 84 ? -6.855 -0.019 -4.201 1.00 95.31 84 TYR A CA 1
ATOM 658 C C . TYR A 1 84 ? -7.278 -1.210 -5.054 1.00 95.31 84 TYR A C 1
ATOM 660 O O . TYR A 1 84 ? -7.024 -1.227 -6.258 1.00 95.31 84 TYR A O 1
ATOM 668 N N . LEU A 1 85 ? -7.895 -2.196 -4.418 1.00 94.31 85 LEU A N 1
ATOM 669 C CA . LEU A 1 85 ? -8.465 -3.369 -5.057 1.00 94.31 85 LEU A CA 1
ATOM 670 C C . LEU A 1 85 ? -9.963 -3.361 -4.803 1.00 94.31 85 LEU A C 1
ATOM 672 O O . LEU A 1 85 ? -10.396 -3.238 -3.657 1.00 94.31 85 LEU A O 1
ATOM 676 N N . ASP A 1 86 ? -10.715 -3.471 -5.885 1.00 94.69 86 ASP A N 1
ATOM 677 C CA . ASP A 1 86 ? -12.162 -3.614 -5.849 1.00 94.69 86 ASP A CA 1
ATOM 678 C C . ASP A 1 86 ? -12.567 -4.994 -5.299 1.00 94.69 86 ASP A C 1
ATOM 680 O O . ASP A 1 86 ? -11.779 -5.938 -5.361 1.00 94.69 86 ASP A O 1
ATOM 684 N N . GLY A 1 87 ? -13.762 -5.110 -4.725 1.00 90.56 87 GLY A N 1
ATOM 685 C CA . GLY A 1 87 ? -14.288 -6.352 -4.156 1.00 90.56 87 GLY A CA 1
ATOM 686 C C . GLY A 1 87 ? -14.572 -7.441 -5.193 1.00 90.56 87 GLY A C 1
ATOM 687 O O . GLY A 1 87 ? -14.625 -8.612 -4.825 1.00 90.56 87 GLY A O 1
ATOM 688 N N . ASP A 1 88 ? -14.693 -7.069 -6.470 1.00 91.25 88 ASP A N 1
ATOM 689 C CA . ASP A 1 88 ? -14.944 -7.992 -7.585 1.00 91.25 88 ASP A CA 1
ATOM 690 C C . ASP A 1 88 ? -13.670 -8.653 -8.166 1.00 91.25 88 ASP A C 1
ATOM 692 O O . ASP A 1 88 ? -13.748 -9.363 -9.175 1.00 91.25 88 ASP A O 1
ATOM 696 N N . LEU A 1 89 ? -12.491 -8.399 -7.578 1.00 78.88 89 LEU A N 1
ATOM 697 C CA . LEU A 1 89 ? -11.197 -8.969 -8.001 1.00 78.88 89 LEU A CA 1
ATOM 698 C C . LEU A 1 89 ? -11.026 -10.459 -7.674 1.00 78.88 89 LEU A C 1
ATOM 700 O O . LEU A 1 89 ? -11.370 -10.883 -6.547 1.00 78.88 89 LEU A O 1
#

Sequence (89 aa):
MDWFQMLVITFQVVGDRIGAVFGSLVEVPLRPSNKKYQGTNSTFVFTNISSHPVIYRPTGLNRYFTLCNIEFLAIGGGSHFAVYLDGDL

Foldseek 3Di:
DDPDPPFDWDWDWDADPVGKIKTKIFTDPDDADDDDADGDQVIWIWICPPPHIDIGGDPPPDRRAWHDHQQWTFGDDDPDTPDIDGNVD

pLDDT: mean 89.51, std 11.37, range [45.91, 97.62]

Organism: Arachis hypogaea (NCBI:txid3818)

Secondary structure (DSSP, 8-state):
--S----EEEEEEEE-TTS-EEEEEEEES----SS--B--TT-EEEESSSSS-EEE---SS----EEE-SSEEEES-SSS-SEEEETT-

Radius of gyration: 13.61 Å; chains: 1; bounding box: 30×30×44 Å

InterPro domains:
  IPR006571 TLDc domain [PF07534] (11-89)
  IPR006571 TLDc domain [PS51886] (1-89)